Protein AF-A0AAV7XWX7-F1 (afdb_monomer_lite)

Foldseek 3Di:
DDDPPVPVVVVVLVPDDCCVPPPPCSCVVVVVVVVVVVVVCLVPVPPPDDNVVCVVVVVVVVVVVVVVVVVVVVVVVVVVVD

Radius of gyration: 25.85 Å; chains: 1; bounding box: 50×24×74 Å

pLDDT: mean 76.39, std 13.3, range [37.34, 94.81]

Structure (mmCIF, N/CA/C/O backbone):
data_AF-A0AAV7XWX7-F1
#
_entry.id   AF-A0AAV7XWX7-F1
#
loop_
_atom_site.group_PDB
_atom_site.id
_atom_site.type_symbol
_atom_site.label_atom_id
_atom_site.label_alt_id
_atom_site.label_comp_id
_atom_site.label_asym_id
_atom_site.label_entity_id
_atom_site.label_seq_id
_atom_site.pdbx_PDB_ins_code
_atom_site.Cartn_x
_atom_site.Cartn_y
_atom_site.Cartn_z
_atom_site.occupancy
_atom_site.B_iso_or_equiv
_atom_site.auth_seq_id
_atom_site.auth_comp_id
_atom_site.auth_asym_id
_atom_site.auth_atom_id
_atom_site.pdbx_PDB_model_num
ATOM 1 N N . MET A 1 1 ? 31.059 -8.930 -10.133 1.00 37.34 1 MET A N 1
ATOM 2 C CA . MET A 1 1 ? 29.868 -8.157 -9.718 1.00 37.34 1 MET A CA 1
ATOM 3 C C . MET A 1 1 ? 28.633 -8.959 -10.104 1.00 37.34 1 MET A C 1
ATOM 5 O O . MET A 1 1 ? 28.496 -9.293 -11.274 1.00 37.34 1 MET A O 1
ATOM 9 N N . SER A 1 2 ? 27.826 -9.389 -9.138 1.00 43.53 2 SER A N 1
ATOM 10 C CA . SER A 1 2 ? 26.737 -10.353 -9.336 1.00 43.53 2 SER A CA 1
ATOM 11 C C . SER A 1 2 ? 25.598 -9.770 -10.177 1.00 43.53 2 SER A C 1
ATOM 13 O O . SER A 1 2 ? 24.974 -8.784 -9.801 1.00 43.53 2 SER A O 1
ATOM 15 N N . SER A 1 3 ? 25.266 -10.400 -11.305 1.00 46.69 3 SER A N 1
ATOM 16 C CA . SER A 1 3 ? 23.987 -10.128 -11.961 1.00 46.69 3 SER A CA 1
ATOM 17 C C . SER A 1 3 ? 23.423 -11.392 -12.592 1.00 46.69 3 SER A C 1
ATOM 19 O O . SER A 1 3 ? 23.649 -11.678 -13.768 1.00 46.69 3 SER A O 1
ATOM 21 N N . PHE A 1 4 ? 22.612 -12.121 -11.829 1.00 49.06 4 PHE A N 1
ATOM 22 C CA . PHE A 1 4 ? 21.584 -12.984 -12.405 1.00 49.06 4 PHE A CA 1
ATOM 23 C C . PHE A 1 4 ? 20.494 -12.086 -13.007 1.00 49.06 4 PHE A C 1
ATOM 25 O O . PHE A 1 4 ? 19.377 -11.985 -12.509 1.00 49.06 4 PHE A O 1
ATOM 32 N N . ARG A 1 5 ? 20.849 -11.340 -14.058 1.00 61.34 5 ARG A N 1
ATOM 33 C CA . ARG A 1 5 ? 19.918 -10.495 -14.794 1.00 61.34 5 ARG A CA 1
ATOM 34 C C . ARG A 1 5 ? 19.179 -11.440 -15.734 1.00 61.34 5 ARG A C 1
ATOM 36 O O . ARG A 1 5 ? 19.727 -11.855 -16.748 1.00 61.34 5 ARG A O 1
ATOM 43 N N . SER A 1 6 ? 17.967 -11.856 -15.365 1.00 63.47 6 SER A N 1
ATOM 44 C CA . SER A 1 6 ? 17.101 -12.619 -16.269 1.00 63.47 6 SER A CA 1
ATOM 45 C C . SER A 1 6 ? 16.979 -11.834 -17.577 1.00 63.47 6 SER A C 1
ATOM 47 O O . SER A 1 6 ? 16.354 -10.771 -17.619 1.00 63.47 6 SER A O 1
ATOM 49 N N . ASN A 1 7 ? 17.619 -12.333 -18.640 1.00 68.62 7 ASN A N 1
ATOM 50 C CA . ASN A 1 7 ? 17.704 -11.653 -19.936 1.00 68.62 7 ASN A CA 1
ATOM 51 C C . ASN A 1 7 ? 16.314 -11.327 -20.502 1.00 68.62 7 ASN A C 1
ATOM 53 O O . ASN A 1 7 ? 16.155 -10.365 -21.248 1.00 68.62 7 ASN A O 1
ATOM 57 N N . LYS A 1 8 ? 15.291 -12.097 -20.107 1.00 74.19 8 LYS A N 1
ATOM 58 C CA . LYS A 1 8 ? 13.895 -11.864 -20.488 1.00 74.19 8 LYS A CA 1
ATOM 59 C C . LYS A 1 8 ? 13.296 -10.650 -19.775 1.00 74.19 8 LYS A C 1
ATOM 61 O O . LYS A 1 8 ? 12.713 -9.806 -20.447 1.00 74.19 8 LYS A O 1
ATOM 66 N N . LEU A 1 9 ? 13.490 -10.518 -18.457 1.00 71.50 9 LEU A N 1
ATOM 67 C CA . LEU A 1 9 ? 13.020 -9.344 -17.706 1.00 71.50 9 LEU A CA 1
ATOM 68 C C . LEU A 1 9 ? 13.708 -8.067 -18.189 1.00 71.50 9 LEU A C 1
ATOM 70 O O . LEU A 1 9 ? 13.045 -7.065 -18.426 1.00 71.50 9 LEU A O 1
ATOM 74 N N . ALA A 1 10 ? 15.027 -8.113 -18.387 1.00 72.44 10 ALA A N 1
ATOM 75 C CA . ALA A 1 10 ? 15.783 -6.953 -18.850 1.00 72.44 10 ALA A CA 1
ATOM 76 C C . ALA A 1 10 ? 15.309 -6.463 -20.226 1.00 72.44 10 ALA A C 1
ATOM 78 O O . ALA A 1 10 ? 15.174 -5.261 -20.438 1.00 72.44 10 ALA A O 1
ATOM 79 N N . ARG A 1 11 ? 15.011 -7.389 -21.146 1.00 74.75 11 ARG A N 1
A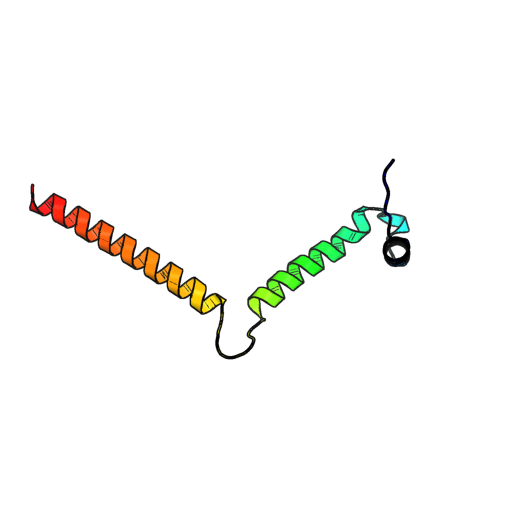TOM 80 C CA . ARG A 1 11 ? 14.506 -7.059 -22.484 1.00 74.75 11 ARG A CA 1
ATOM 81 C C . ARG A 1 11 ? 13.073 -6.523 -22.446 1.00 74.75 11 ARG A C 1
ATOM 83 O O . ARG A 1 11 ? 12.753 -5.608 -23.192 1.00 74.75 11 ARG A O 1
ATOM 90 N N . PHE A 1 12 ? 12.233 -7.047 -21.551 1.00 75.38 12 PHE A N 1
ATOM 91 C CA . PHE A 1 12 ? 10.869 -6.551 -21.357 1.00 75.38 12 PHE A CA 1
ATOM 92 C C . PHE A 1 12 ? 10.860 -5.122 -20.797 1.00 75.38 12 PHE A C 1
ATOM 94 O O . PHE A 1 12 ? 10.135 -4.269 -21.295 1.00 75.38 12 PHE A O 1
ATOM 101 N N . LEU A 1 13 ? 11.733 -4.839 -19.825 1.00 71.31 13 LEU A N 1
ATOM 102 C CA . LEU A 1 13 ? 11.894 -3.503 -19.245 1.00 71.31 13 LEU A CA 1
ATOM 103 C C . LEU A 1 13 ? 12.486 -2.494 -20.245 1.00 71.31 13 LEU A C 1
ATOM 105 O O . LEU A 1 13 ? 12.063 -1.344 -20.264 1.00 71.31 13 LEU A O 1
ATOM 109 N N . GLN A 1 14 ? 13.413 -2.916 -21.114 1.00 70.44 14 GLN A N 1
ATOM 110 C CA . GLN A 1 14 ? 13.975 -2.060 -22.172 1.00 70.44 14 GLN A CA 1
ATOM 111 C C . GLN A 1 14 ? 12.977 -1.710 -23.284 1.00 70.44 14 GLN A C 1
ATOM 113 O O . GLN A 1 14 ? 13.155 -0.693 -23.951 1.00 70.44 14 GLN A O 1
ATOM 118 N N . ASN A 1 15 ? 11.933 -2.520 -23.476 1.00 76.00 15 ASN A N 1
ATOM 119 C CA . ASN A 1 15 ? 10.878 -2.259 -24.457 1.00 76.00 15 ASN A CA 1
ATOM 120 C C . ASN A 1 15 ? 9.833 -1.240 -23.972 1.00 76.00 15 ASN A C 1
ATOM 122 O O . ASN A 1 15 ? 8.947 -0.870 -24.742 1.00 76.00 15 ASN A O 1
ATOM 126 N N . LEU A 1 16 ? 9.913 -0.781 -22.720 1.00 70.31 16 LEU A N 1
ATOM 127 C CA . LEU A 1 16 ? 8.994 0.223 -22.202 1.00 70.31 16 LEU A CA 1
ATOM 128 C C . LEU A 1 16 ? 9.356 1.624 -22.728 1.00 70.31 16 LEU A C 1
ATOM 130 O O . LEU A 1 16 ? 10.513 2.050 -22.604 1.00 70.31 16 LEU A O 1
ATOM 134 N N . PRO A 1 17 ? 8.385 2.377 -23.281 1.00 63.31 17 PRO A N 1
ATOM 135 C CA . PRO A 1 17 ? 8.605 3.760 -23.680 1.00 63.31 17 PRO A CA 1
ATOM 136 C C . PRO A 1 17 ? 8.897 4.588 -22.423 1.00 63.31 17 PRO A C 1
ATOM 138 O O . PRO A 1 17 ? 8.044 4.737 -21.555 1.00 63.31 17 PRO A O 1
ATOM 141 N N . GLY A 1 18 ? 10.132 5.076 -22.296 1.00 66.50 18 GLY A N 1
ATOM 142 C CA . GLY A 1 18 ? 10.597 5.804 -21.110 1.00 66.50 18 GLY A CA 1
ATOM 143 C C . GLY A 1 18 ? 11.839 5.211 -20.447 1.00 66.50 18 GLY A C 1
ATOM 144 O O . GLY A 1 18 ? 12.525 5.933 -19.734 1.00 66.50 18 GLY A O 1
ATOM 145 N N . PHE A 1 19 ? 12.222 3.962 -20.752 1.00 70.50 19 PHE A N 1
ATOM 146 C CA . PHE A 1 19 ? 13.438 3.368 -20.175 1.00 70.50 19 PHE A CA 1
ATOM 147 C C . PHE A 1 19 ? 14.721 4.109 -20.581 1.00 70.50 19 PHE A C 1
ATOM 149 O O . PHE A 1 19 ? 15.638 4.265 -19.778 1.00 70.50 19 PHE A O 1
ATOM 156 N N . LYS A 1 20 ? 14.771 4.635 -21.813 1.00 67.44 20 LYS A N 1
ATOM 157 C CA . LYS A 1 20 ? 15.899 5.452 -22.291 1.00 67.44 20 LYS A CA 1
ATOM 158 C C . LYS A 1 20 ? 16.014 6.817 -21.601 1.00 67.44 20 LYS A C 1
ATOM 160 O O . LYS A 1 20 ? 17.117 7.343 -21.545 1.00 67.44 20 LYS A O 1
ATOM 165 N N . THR A 1 21 ? 14.912 7.388 -21.114 1.00 73.62 21 THR A N 1
ATOM 166 C CA . THR A 1 21 ? 14.882 8.725 -20.493 1.00 73.62 21 THR A CA 1
ATOM 167 C C . THR A 1 21 ? 14.894 8.679 -18.965 1.00 73.62 21 THR A C 1
ATOM 169 O O . THR A 1 21 ? 15.520 9.534 -18.354 1.00 73.62 21 THR A O 1
ATOM 172 N N . PHE A 1 22 ? 14.261 7.680 -18.343 1.00 72.81 22 PHE A N 1
ATOM 173 C CA . PHE A 1 22 ? 14.135 7.551 -16.883 1.00 72.81 22 PHE A CA 1
ATOM 174 C C . PHE A 1 22 ? 15.021 6.454 -16.269 1.00 72.81 22 PHE A C 1
ATOM 176 O O . PHE A 1 22 ? 15.154 6.388 -15.046 1.00 72.81 22 PHE A O 1
ATOM 183 N N . GLY A 1 23 ? 15.654 5.601 -17.084 1.00 74.50 23 GLY A N 1
ATOM 184 C CA . GLY A 1 23 ? 16.596 4.582 -16.617 1.00 74.50 23 GLY A CA 1
ATOM 185 C C . GLY A 1 23 ? 15.982 3.646 -15.570 1.00 74.50 23 GLY A C 1
ATOM 186 O O . GLY A 1 23 ? 14.900 3.091 -15.771 1.00 74.50 23 GLY A O 1
ATOM 187 N N . GLU A 1 24 ? 16.660 3.487 -14.433 1.00 74.50 24 GLU A N 1
ATOM 188 C CA . GLU A 1 24 ? 16.243 2.617 -13.323 1.00 74.50 24 GLU A CA 1
ATOM 189 C C . GLU A 1 24 ? 14.903 3.033 -12.683 1.00 74.50 24 GLU A C 1
ATOM 191 O O . GLU A 1 24 ? 14.165 2.174 -12.207 1.00 74.50 24 GLU A O 1
ATOM 196 N N . TYR A 1 25 ? 14.507 4.309 -12.774 1.00 81.44 25 TYR A N 1
ATOM 197 C CA . TYR A 1 25 ? 13.236 4.808 -12.226 1.00 81.44 25 TYR A CA 1
ATOM 198 C C . TYR 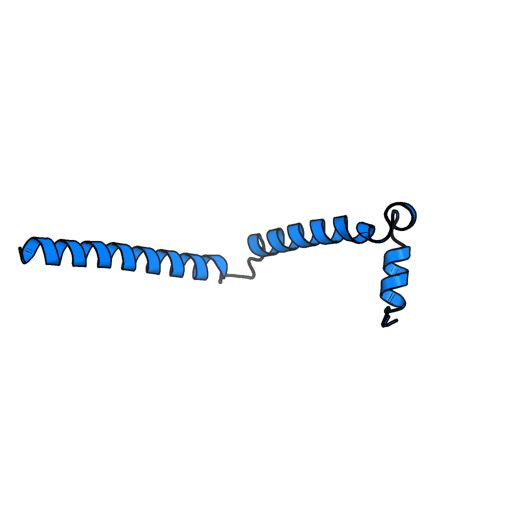A 1 25 ? 12.007 4.450 -13.069 1.00 81.44 25 TYR A C 1
ATOM 200 O O . TYR A 1 25 ? 10.876 4.710 -12.665 1.00 81.44 25 TYR A O 1
ATOM 208 N N . SER A 1 26 ? 12.190 3.806 -14.219 1.00 78.69 26 SER A N 1
ATOM 209 C CA . SER A 1 26 ? 11.087 3.433 -15.116 1.00 78.69 26 SER A CA 1
ATOM 210 C C . SER A 1 26 ? 10.135 2.396 -14.512 1.00 78.69 26 SER A C 1
ATOM 212 O O . SER A 1 26 ? 9.008 2.260 -14.979 1.00 78.69 26 SER A O 1
ATOM 214 N N . ILE A 1 27 ? 10.559 1.679 -13.463 1.00 81.75 27 ILE A N 1
ATOM 215 C CA . ILE A 1 27 ? 9.708 0.741 -12.713 1.00 81.75 27 ILE A CA 1
ATOM 216 C C . ILE A 1 27 ? 8.766 1.444 -11.732 1.00 81.75 27 ILE A C 1
ATOM 218 O O . ILE A 1 27 ? 7.772 0.855 -11.316 1.00 81.75 27 ILE A O 1
ATOM 222 N N . LEU A 1 28 ? 9.061 2.691 -11.361 1.00 86.44 28 LEU A N 1
ATOM 223 C CA . LEU A 1 28 ? 8.309 3.450 -10.367 1.00 86.44 28 LEU A CA 1
ATOM 224 C C . LEU A 1 28 ? 6.810 3.560 -10.699 1.00 86.44 28 LEU A C 1
ATOM 226 O O . LEU A 1 28 ? 6.004 3.228 -9.829 1.00 86.44 28 LEU A O 1
ATOM 230 N N . PRO A 1 29 ? 6.396 3.942 -11.925 1.00 85.62 29 PRO A N 1
ATOM 231 C CA . PRO A 1 29 ? 4.975 3.975 -12.266 1.00 85.62 29 PRO A CA 1
ATOM 232 C C . PRO A 1 29 ? 4.315 2.594 -12.171 1.00 85.62 29 PRO A C 1
ATOM 234 O O . PRO A 1 29 ? 3.176 2.500 -11.727 1.00 85.62 29 PRO A O 1
ATOM 237 N N . PHE A 1 30 ? 5.019 1.510 -12.506 1.00 85.38 30 PHE A N 1
ATOM 238 C CA . PHE A 1 30 ? 4.476 0.151 -12.382 1.00 85.38 30 PHE A CA 1
ATOM 239 C C . PHE A 1 30 ? 4.319 -0.282 -10.929 1.00 85.38 30 PHE A C 1
ATOM 241 O O . PHE A 1 30 ? 3.329 -0.925 -10.596 1.00 85.38 30 PHE A O 1
ATOM 248 N N . LEU A 1 31 ? 5.261 0.089 -10.059 1.00 88.62 31 LEU A N 1
ATOM 249 C CA . LEU A 1 31 ? 5.146 -0.145 -8.620 1.00 88.62 31 LEU A CA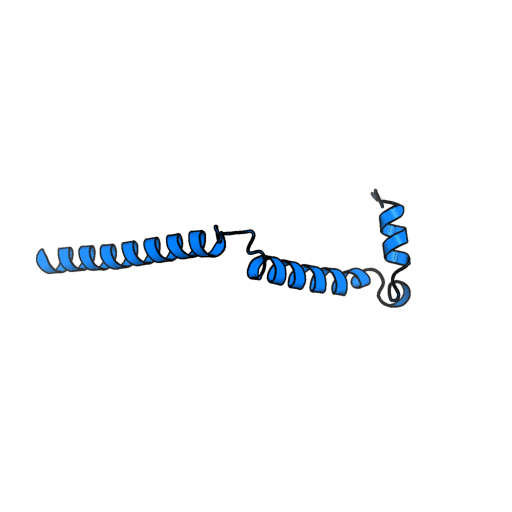 1
ATOM 250 C C . LEU A 1 31 ? 3.981 0.645 -8.025 1.00 88.62 31 LEU A C 1
ATOM 252 O O . LEU A 1 31 ? 3.235 0.103 -7.216 1.00 88.62 31 LEU A O 1
ATOM 256 N N . PHE A 1 32 ? 3.784 1.889 -8.464 1.00 92.25 32 PHE A N 1
ATOM 257 C CA . PHE A 1 32 ? 2.665 2.715 -8.021 1.00 92.25 32 PHE A CA 1
ATOM 258 C C . PHE A 1 32 ? 1.315 2.138 -8.468 1.00 92.25 32 PHE A C 1
ATOM 260 O O . PHE A 1 32 ? 0.431 1.925 -7.641 1.00 92.25 32 PHE A O 1
ATOM 267 N N . LEU A 1 33 ? 1.176 1.807 -9.757 1.00 94.12 33 LEU A N 1
ATOM 268 C CA . LEU A 1 33 ? -0.027 1.158 -10.286 1.00 94.12 33 LEU A CA 1
ATOM 269 C C . LEU A 1 33 ? -0.261 -0.208 -9.633 1.00 94.12 33 LEU A C 1
ATOM 271 O O . LEU A 1 33 ? -1.398 -0.546 -9.331 1.00 94.12 33 LEU A O 1
ATOM 275 N N . GLY A 1 34 ? 0.799 -0.979 -9.391 1.00 94.81 34 GLY A N 1
ATOM 276 C CA . GLY A 1 34 ? 0.731 -2.259 -8.692 1.00 94.81 34 GLY A CA 1
ATOM 277 C C . GLY A 1 34 ? 0.268 -2.112 -7.242 1.00 94.81 34 GLY A C 1
ATOM 278 O O . GLY A 1 34 ? -0.572 -2.888 -6.797 1.00 94.81 34 GLY A O 1
ATOM 279 N N . GLY A 1 35 ? 0.750 -1.093 -6.526 1.00 92.88 35 GLY A N 1
ATOM 280 C CA . GLY A 1 35 ? 0.287 -0.755 -5.178 1.00 92.88 35 GLY A CA 1
ATOM 281 C C . GLY A 1 35 ? -1.192 -0.372 -5.159 1.00 92.88 35 GLY A C 1
ATOM 282 O O . GLY A 1 35 ? -1.965 -0.952 -4.402 1.00 92.88 35 GLY A O 1
ATOM 283 N N . ALA A 1 36 ? -1.613 0.514 -6.064 1.00 94.50 36 ALA A N 1
ATOM 284 C CA . ALA A 1 36 ? -3.019 0.891 -6.214 1.00 94.50 36 ALA A CA 1
ATOM 285 C C . ALA A 1 36 ? -3.904 -0.303 -6.617 1.00 94.50 36 ALA A C 1
ATOM 287 O O . ALA A 1 36 ? -5.021 -0.448 -6.126 1.00 94.50 36 ALA A O 1
ATOM 288 N N . ALA A 1 37 ? -3.407 -1.193 -7.480 1.00 94.12 37 ALA A N 1
ATOM 289 C CA . ALA A 1 37 ? -4.101 -2.420 -7.857 1.00 94.12 37 ALA A CA 1
ATOM 290 C C . ALA A 1 37 ? -4.224 -3.386 -6.673 1.00 94.12 37 ALA A C 1
ATOM 292 O O . ALA A 1 37 ? -5.267 -4.012 -6.515 1.00 94.12 37 ALA A O 1
ATOM 293 N N . LEU A 1 38 ? -3.200 -3.489 -5.822 1.00 90.69 38 LEU A N 1
ATOM 294 C CA . LEU A 1 38 ? -3.256 -4.293 -4.605 1.00 90.69 38 LEU A CA 1
ATOM 295 C C . LEU A 1 38 ? -4.314 -3.755 -3.641 1.00 90.69 38 LEU A C 1
ATOM 297 O O . LEU A 1 38 ? -5.122 -4.531 -3.141 1.00 90.69 38 LEU A O 1
ATOM 301 N N . GLU A 1 39 ? -4.354 -2.441 -3.420 1.00 85.81 39 GLU A N 1
ATOM 302 C CA . GLU A 1 39 ? -5.403 -1.801 -2.622 1.00 85.81 39 GLU A CA 1
ATOM 303 C C . GLU A 1 39 ? -6.790 -2.030 -3.230 1.00 85.81 39 GLU A C 1
ATOM 305 O O . GLU A 1 39 ? -7.724 -2.423 -2.529 1.00 85.81 39 GLU A O 1
ATOM 310 N N . TYR A 1 40 ? -6.919 -1.860 -4.547 1.00 88.50 40 TYR A N 1
ATOM 311 C CA . TYR A 1 40 ? -8.161 -2.111 -5.267 1.00 88.50 40 TYR A CA 1
ATOM 312 C C . TYR A 1 40 ? -8.625 -3.557 -5.096 1.00 88.50 40 TYR A C 1
ATOM 314 O O . TYR A 1 40 ? -9.788 -3.785 -4.777 1.00 88.50 40 TYR A O 1
ATOM 322 N N . VAL A 1 41 ? -7.718 -4.524 -5.242 1.00 86.50 41 VAL A N 1
ATOM 323 C CA . VAL A 1 41 ? -7.982 -5.946 -5.010 1.00 86.50 41 VAL A CA 1
ATOM 324 C C . VAL A 1 41 ? -8.365 -6.181 -3.553 1.00 8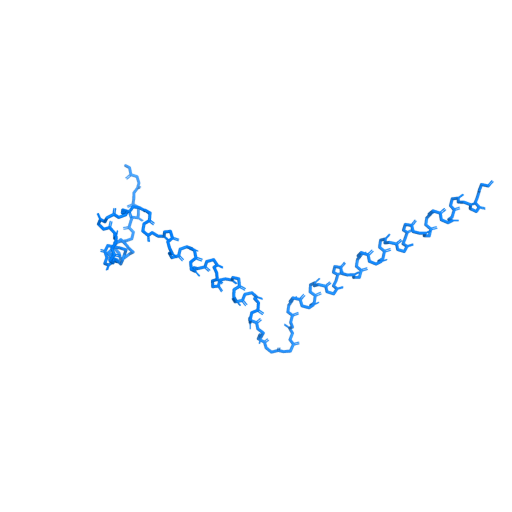6.50 41 VAL A C 1
ATOM 326 O O . VAL A 1 41 ? -9.385 -6.802 -3.303 1.00 86.50 41 VAL A O 1
ATOM 329 N N . MET A 1 42 ? -7.640 -5.647 -2.572 1.00 80.88 42 MET A N 1
ATOM 330 C CA . MET A 1 42 ? -8.002 -5.798 -1.157 1.00 80.88 42 MET A CA 1
ATOM 331 C C . MET A 1 42 ? -9.413 -5.277 -0.843 1.00 80.88 42 MET A C 1
ATOM 333 O O . MET A 1 42 ? -10.092 -5.842 0.014 1.00 80.88 42 MET A O 1
ATOM 337 N N . ILE A 1 43 ? -9.855 -4.218 -1.527 1.00 76.00 43 ILE A N 1
ATOM 338 C CA . ILE A 1 43 ? -11.185 -3.623 -1.356 1.00 76.00 43 ILE A CA 1
ATOM 339 C C . ILE A 1 43 ? -12.259 -4.406 -2.126 1.00 76.00 43 ILE A C 1
ATOM 341 O O . ILE A 1 43 ? -13.318 -4.679 -1.569 1.00 76.00 43 ILE A O 1
ATOM 345 N N . HIS A 1 44 ? -12.006 -4.753 -3.390 1.00 76.00 44 HIS A N 1
ATOM 346 C CA . HIS A 1 44 ? -13.002 -5.314 -4.313 1.00 76.00 44 HIS A CA 1
ATOM 347 C C . HIS A 1 44 ? -13.019 -6.838 -4.379 1.00 76.00 44 HIS A C 1
ATOM 349 O O . HIS A 1 44 ? -13.977 -7.401 -4.908 1.00 76.00 44 HIS A O 1
ATOM 355 N N . TRP A 1 45 ? -11.987 -7.526 -3.886 1.00 68.56 45 TRP A N 1
ATOM 356 C CA . TRP A 1 45 ? -11.911 -8.985 -3.904 1.00 68.56 45 TRP A CA 1
ATOM 357 C C . TRP A 1 45 ? -12.894 -9.574 -2.888 1.00 68.56 45 TRP A C 1
ATOM 359 O O . TRP A 1 45 ? -12.557 -9.996 -1.782 1.00 68.56 45 TRP A O 1
ATOM 369 N N . HIS A 1 46 ? -14.156 -9.596 -3.293 1.00 63.81 46 HIS A N 1
ATOM 370 C CA . HIS A 1 46 ? -15.259 -10.285 -2.654 1.00 63.81 46 HIS A CA 1
ATOM 371 C C . HIS A 1 46 ? -15.468 -11.616 -3.382 1.00 63.81 46 HIS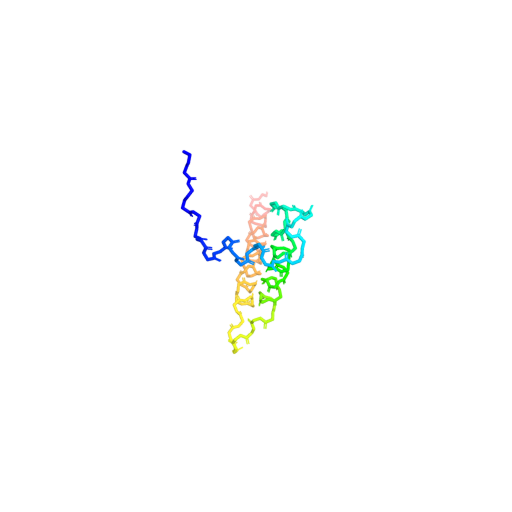 A C 1
ATOM 373 O O . HIS A 1 46 ? -16.375 -11.765 -4.197 1.00 63.81 46 HIS A O 1
ATOM 379 N N . PHE A 1 47 ? -14.595 -12.593 -3.130 1.00 50.97 47 PHE A N 1
ATOM 380 C CA . PHE A 1 47 ? -14.790 -13.950 -3.644 1.00 50.97 47 PHE A CA 1
ATOM 381 C C . PHE A 1 47 ? -15.861 -14.660 -2.787 1.00 50.97 47 PHE A C 1
ATOM 383 O O . PHE A 1 47 ? -15.547 -15.330 -1.805 1.00 50.97 47 PHE A O 1
ATOM 390 N N . GLY A 1 48 ? -17.140 -14.459 -3.124 1.00 64.00 48 GLY A N 1
ATOM 391 C CA . GLY A 1 48 ? -18.292 -15.144 -2.510 1.00 64.00 48 GLY A CA 1
ATOM 392 C C . GLY A 1 48 ? -18.828 -14.525 -1.203 1.00 64.00 48 GLY A C 1
ATOM 393 O O . GLY A 1 48 ? -18.798 -13.312 -1.016 1.00 64.00 48 GLY A O 1
ATOM 394 N N . GLU A 1 49 ? -19.351 -15.362 -0.294 1.00 55.81 49 GLU A N 1
ATOM 395 C CA . GLU A 1 49 ? -20.054 -14.962 0.949 1.00 55.81 49 GLU A CA 1
ATOM 396 C C . GLU A 1 49 ? -19.146 -14.738 2.179 1.00 55.81 49 GLU A C 1
ATOM 398 O O . GLU A 1 49 ? -19.593 -14.229 3.210 1.00 55.81 49 GLU A O 1
ATOM 403 N N . VAL A 1 50 ? -17.855 -15.078 2.103 1.00 55.34 50 VAL A N 1
ATOM 404 C CA . VAL A 1 50 ? -16.917 -14.980 3.237 1.00 55.34 50 VAL A CA 1
ATOM 405 C C . VAL A 1 50 ? -15.956 -13.813 3.059 1.00 55.34 50 VAL A C 1
ATOM 407 O O . VAL A 1 50 ? -14.835 -13.914 2.570 1.00 55.34 50 VAL A O 1
ATOM 410 N N . ASN A 1 51 ? -16.429 -12.652 3.491 1.00 58.91 51 ASN A N 1
ATOM 411 C CA . ASN A 1 51 ? -15.684 -11.404 3.477 1.00 58.91 51 ASN A CA 1
ATOM 412 C C . ASN A 1 51 ? -14.563 -11.471 4.543 1.00 58.91 51 ASN A C 1
ATOM 414 O O . ASN A 1 51 ? -14.812 -11.201 5.722 1.00 58.91 51 ASN A O 1
ATOM 418 N N . PHE A 1 52 ? -13.335 -11.849 4.155 1.00 58.00 52 PHE A N 1
ATOM 419 C CA . PHE A 1 52 ? -12.160 -11.898 5.051 1.00 58.00 52 PHE A CA 1
ATOM 420 C C . PHE A 1 52 ? -12.017 -10.609 5.876 1.00 58.00 52 PHE A C 1
ATOM 422 O O . PHE A 1 52 ? -11.739 -10.656 7.077 1.00 58.00 52 PHE A O 1
ATOM 429 N N . TYR A 1 53 ? -12.308 -9.462 5.257 1.00 60.00 53 TYR A N 1
ATOM 430 C CA . TYR A 1 53 ? -12.294 -8.162 5.914 1.00 60.00 53 TYR A CA 1
ATOM 431 C C . TYR A 1 53 ? -13.379 -8.018 6.986 1.00 60.00 53 TYR A C 1
ATOM 433 O O . TYR A 1 53 ? -13.077 -7.557 8.087 1.00 60.00 53 TYR A O 1
ATOM 441 N N . ARG A 1 54 ? -14.627 -8.454 6.730 1.00 65.06 54 ARG A N 1
ATOM 442 C CA . ARG A 1 54 ? -15.677 -8.432 7.769 1.00 65.06 54 ARG A CA 1
ATOM 443 C C . ARG A 1 54 ? -15.313 -9.332 8.937 1.00 65.06 54 ARG A C 1
ATOM 445 O O . ARG A 1 54 ? -15.508 -8.920 10.074 1.00 65.06 54 ARG A O 1
ATOM 452 N N . THR A 1 55 ? -14.788 -10.528 8.685 1.00 68.50 55 THR A N 1
ATOM 453 C CA . THR A 1 55 ? -14.419 -11.458 9.762 1.00 68.50 55 THR A CA 1
ATOM 454 C C . THR A 1 55 ? -13.300 -10.880 10.627 1.00 68.50 55 THR A C 1
ATOM 456 O O . THR A 1 55 ? -13.405 -10.891 11.854 1.00 68.50 55 THR A O 1
ATOM 459 N N . PHE A 1 56 ? -12.272 -10.298 10.005 1.00 70.19 56 PHE A N 1
ATOM 460 C CA . PHE A 1 56 ? -11.163 -9.660 10.712 1.00 70.19 56 PHE A CA 1
ATOM 461 C C . PHE A 1 56 ? -11.599 -8.408 11.493 1.00 70.19 56 PHE A C 1
ATOM 463 O O . PHE A 1 56 ? -11.320 -8.291 12.687 1.00 70.19 56 PHE A O 1
ATOM 470 N N . LYS A 1 57 ? -12.361 -7.503 10.863 1.00 73.88 57 LYS A N 1
ATOM 471 C CA . LYS A 1 57 ? -12.929 -6.311 11.519 1.00 73.88 57 LYS A CA 1
ATOM 472 C C . LYS A 1 57 ? -13.858 -6.674 12.675 1.00 73.88 57 LYS A C 1
ATOM 474 O O . LYS A 1 57 ? -13.812 -6.022 13.714 1.00 73.88 57 LYS A O 1
ATOM 479 N N . ARG A 1 58 ? -14.689 -7.711 12.514 1.00 78.00 58 ARG A N 1
ATOM 480 C CA . ARG A 1 58 ? -15.615 -8.173 13.556 1.00 78.00 58 ARG A CA 1
ATOM 481 C C . ARG A 1 58 ? -14.863 -8.651 14.794 1.00 78.00 58 ARG A C 1
ATOM 483 O O . ARG A 1 58 ? -15.269 -8.303 15.897 1.00 78.00 58 ARG A O 1
ATOM 490 N N . ARG A 1 59 ? -13.760 -9.389 14.622 1.00 81.25 59 ARG A N 1
ATOM 491 C CA . ARG A 1 59 ? -12.921 -9.832 15.748 1.00 81.25 59 ARG A CA 1
ATOM 492 C C . ARG A 1 59 ? -12.273 -8.658 16.482 1.00 81.25 59 ARG A C 1
ATOM 494 O O . ARG A 1 59 ? -12.387 -8.591 17.698 1.00 81.25 59 ARG A O 1
ATOM 501 N N . GLN A 1 60 ? -11.708 -7.692 15.756 1.00 82.00 60 GLN A N 1
ATOM 502 C CA . GLN A 1 60 ? -11.133 -6.490 16.378 1.00 82.00 60 GLN A CA 1
ATOM 503 C C . GLN A 1 60 ? -12.168 -5.654 17.142 1.00 82.00 60 GLN A C 1
ATOM 505 O O . GLN A 1 60 ? -11.871 -5.116 18.206 1.00 82.00 60 GLN A O 1
ATOM 510 N N . ALA A 1 61 ? -13.387 -5.528 16.613 1.00 82.56 61 ALA A N 1
ATOM 511 C CA . ALA A 1 61 ? -14.454 -4.805 17.298 1.00 82.56 61 ALA A CA 1
ATOM 512 C C . ALA A 1 61 ? -14.870 -5.506 18.602 1.00 82.56 61 ALA A C 1
ATOM 514 O O . ALA A 1 61 ? -15.078 -4.839 19.614 1.00 82.56 61 ALA A O 1
ATOM 515 N N . GLN A 1 62 ? -14.953 -6.841 18.590 1.00 86.56 62 GLN A N 1
ATOM 516 C CA . GLN A 1 62 ? -15.270 -7.635 19.781 1.00 86.56 62 GLN A CA 1
ATOM 517 C C . GLN A 1 62 ? -14.187 -7.519 20.853 1.00 86.56 62 GLN A C 1
ATOM 519 O O . GLN A 1 62 ? -14.516 -7.302 22.014 1.00 86.56 62 GLN A O 1
ATOM 524 N N . GLU A 1 63 ? -12.917 -7.609 20.464 1.00 88.62 63 GLU A N 1
ATOM 525 C CA . GLU A 1 63 ? -11.782 -7.503 21.384 1.00 88.62 63 GLU A CA 1
ATOM 526 C C . GLU A 1 63 ? -11.758 -6.137 22.082 1.00 88.62 63 GLU A C 1
ATOM 528 O O . GLU A 1 63 ? -11.744 -6.067 23.308 1.00 88.62 63 GLU A O 1
ATOM 533 N N . ARG A 1 64 ? -11.904 -5.041 21.324 1.00 86.00 64 ARG A N 1
ATOM 534 C CA . ARG A 1 64 ? -11.985 -3.693 21.909 1.00 86.00 64 ARG A CA 1
ATOM 535 C C . ARG A 1 64 ? -13.176 -3.528 22.849 1.00 86.00 64 ARG A C 1
ATOM 537 O O . ARG A 1 64 ? -13.033 -2.911 23.899 1.00 86.00 64 ARG A O 1
ATOM 544 N N . ALA A 1 65 ? -14.345 -4.059 22.487 1.00 88.81 65 ALA A N 1
ATOM 545 C CA . ALA A 1 65 ? -15.528 -3.981 23.339 1.00 88.81 65 ALA A CA 1
ATOM 546 C C . ALA A 1 65 ? -15.328 -4.737 24.663 1.00 88.81 65 ALA A C 1
ATOM 548 O O . ALA A 1 65 ? -15.700 -4.223 25.715 1.00 88.81 65 ALA A O 1
ATOM 549 N N . GLN A 1 66 ? -14.699 -5.916 24.621 1.00 89.81 66 GLN A N 1
ATOM 550 C CA . GLN A 1 66 ? -14.383 -6.700 25.817 1.00 89.81 66 GLN A CA 1
ATOM 551 C C . GLN A 1 66 ? -13.397 -5.965 26.727 1.00 89.81 66 GLN A C 1
ATOM 553 O O . GLN A 1 66 ? -13.690 -5.803 27.907 1.00 89.81 66 GLN A O 1
ATOM 558 N N . THR A 1 67 ? -12.307 -5.421 26.178 1.00 90.62 67 THR A N 1
ATOM 559 C CA . THR A 1 67 ? -11.327 -4.641 26.953 1.00 90.62 67 THR A CA 1
ATOM 560 C C . THR A 1 67 ? -11.957 -3.419 27.619 1.00 90.62 67 THR A C 1
ATOM 562 O O . THR A 1 67 ? -11.645 -3.092 28.760 1.00 90.62 67 THR A O 1
ATOM 565 N N . ILE A 1 68 ? -12.858 -2.726 26.918 1.00 92.19 68 ILE A N 1
ATOM 566 C CA . ILE A 1 68 ? -13.566 -1.569 27.470 1.00 92.19 68 ILE A CA 1
ATOM 567 C C . ILE A 1 68 ? -14.440 -1.999 28.656 1.00 92.19 68 ILE A C 1
ATOM 569 O O . ILE A 1 68 ? -14.352 -1.395 29.722 1.00 92.19 68 ILE A O 1
ATOM 573 N N . VAL A 1 69 ? -15.251 -3.049 28.494 1.00 93.69 69 VAL A N 1
ATOM 574 C CA . VAL A 1 69 ? -16.121 -3.567 29.563 1.00 93.69 69 VAL A CA 1
ATOM 575 C C . VAL A 1 69 ? -15.303 -4.043 30.762 1.00 93.69 69 VAL A C 1
ATOM 577 O O . VAL A 1 69 ? -15.642 -3.706 31.892 1.00 93.69 69 VAL A O 1
ATOM 580 N N . GLU A 1 70 ? -14.213 -4.771 30.533 1.00 92.25 70 GLU A N 1
ATOM 581 C CA . GLU A 1 70 ? -13.320 -5.253 31.588 1.00 92.25 70 GLU A CA 1
ATOM 582 C C . GLU A 1 70 ? -12.701 -4.095 32.380 1.00 92.25 70 GLU A C 1
ATOM 584 O O . GLU A 1 70 ? -12.768 -4.093 33.607 1.00 92.25 70 GLU A O 1
ATOM 589 N N . ASN A 1 71 ? -12.221 -3.053 31.693 1.00 90.50 71 ASN A N 1
ATOM 590 C CA . ASN A 1 71 ? -11.709 -1.838 32.331 1.00 90.50 71 ASN A CA 1
ATOM 591 C C . ASN A 1 71 ? -12.780 -1.065 33.122 1.00 90.50 71 ASN A C 1
ATOM 593 O O . ASN A 1 71 ? -12.472 -0.424 34.127 1.00 90.50 71 ASN A O 1
ATOM 597 N N . TYR A 1 72 ? -14.042 -1.089 32.681 1.00 90.44 72 TYR A N 1
ATOM 598 C CA . TYR A 1 72 ? -15.146 -0.503 33.448 1.00 90.44 72 TYR A CA 1
ATOM 599 C C . TYR A 1 72 ? -15.474 -1.327 34.697 1.00 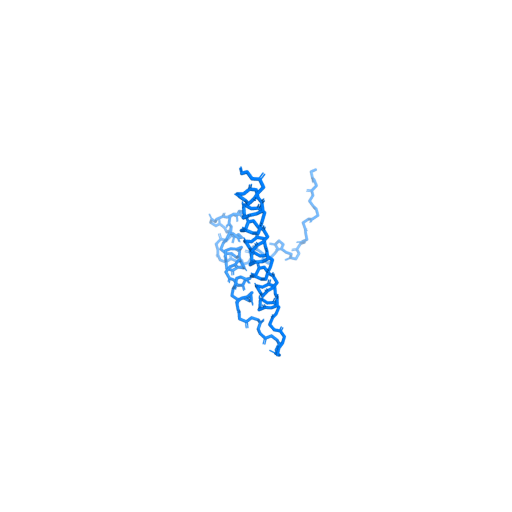90.44 72 TYR A C 1
ATOM 601 O O . TYR A 1 72 ? -15.750 -0.756 35.753 1.00 90.44 72 TYR A O 1
ATOM 609 N N . LEU A 1 73 ? -15.451 -2.657 34.591 1.00 92.50 73 LEU A N 1
ATOM 610 C CA . LEU A 1 73 ? -15.720 -3.556 35.712 1.00 92.50 73 LEU A CA 1
ATOM 611 C C . LEU A 1 73 ? -14.600 -3.509 36.759 1.00 92.50 73 LEU A C 1
ATOM 613 O O . LEU A 1 73 ? -14.910 -3.482 37.949 1.00 92.50 73 LEU A O 1
ATOM 617 N N . SER A 1 74 ? -13.332 -3.432 36.339 1.00 86.44 74 SER A N 1
ATOM 618 C CA . SER A 1 74 ? -12.187 -3.308 37.247 1.00 86.44 74 SER A CA 1
ATOM 619 C C . SER A 1 74 ? -12.242 -2.002 38.042 1.00 86.44 74 SER A C 1
ATOM 621 O O . SER A 1 74 ? -12.246 -2.049 39.271 1.00 86.44 74 SER A O 1
ATOM 623 N N . LYS A 1 75 ? -12.450 -0.856 37.378 1.00 90.19 75 LYS A N 1
ATOM 624 C CA . LYS A 1 75 ? -12.634 0.439 38.058 1.00 90.19 75 LYS A CA 1
ATOM 625 C C . LYS A 1 75 ? -13.790 0.428 39.054 1.00 90.19 75 LYS A C 1
ATOM 627 O O . LYS A 1 75 ? -13.653 0.890 40.181 1.00 90.19 75 LYS A O 1
ATOM 632 N N . LYS A 1 76 ? -14.925 -0.154 38.663 1.00 88.56 76 LYS A N 1
ATOM 633 C CA . LYS A 1 76 ? -16.100 -0.250 39.535 1.00 88.56 76 LYS A CA 1
ATOM 634 C C . LYS A 1 76 ? -15.862 -1.150 40.752 1.00 88.56 76 LYS A C 1
ATOM 636 O O . LYS A 1 76 ? -16.488 -0.947 41.788 1.00 88.56 76 LYS A O 1
ATOM 641 N N . SER A 1 77 ? -15.002 -2.161 40.628 1.00 83.31 77 SER A N 1
ATOM 642 C CA . SER A 1 77 ? -14.635 -3.031 41.748 1.00 83.31 77 SER A CA 1
ATOM 643 C C . SER A 1 77 ? -13.700 -2.344 42.747 1.00 83.31 77 SER A C 1
ATOM 645 O O . SER A 1 77 ? -13.818 -2.592 43.943 1.00 83.31 77 SER A O 1
ATOM 647 N N . GLU A 1 78 ? -12.839 -1.437 42.282 1.00 85.12 78 GLU A N 1
ATOM 648 C CA . GLU A 1 78 ? -11.968 -0.624 43.138 1.00 85.12 78 GLU A CA 1
ATOM 649 C C . GLU A 1 78 ? -12.771 0.428 43.916 1.00 85.12 78 GLU A C 1
ATOM 651 O O . GLU A 1 78 ? -12.619 0.526 45.129 1.00 85.12 78 GLU A O 1
ATOM 656 N N . GLU A 1 79 ? -13.712 1.120 43.263 1.00 81.19 79 GLU A N 1
ATOM 657 C CA . GLU A 1 79 ? -14.591 2.117 43.905 1.00 81.19 79 GLU A CA 1
ATOM 658 C C . GLU A 1 79 ? -15.536 1.526 44.964 1.00 81.19 79 GLU A C 1
ATOM 660 O O . GLU A 1 79 ? -16.009 2.243 45.837 1.00 81.19 79 GLU A O 1
ATOM 665 N N . LYS A 1 80 ? -15.858 0.229 44.881 1.00 76.94 80 LYS A N 1
ATOM 666 C CA . LYS A 1 80 ? -16.788 -0.437 45.810 1.00 76.94 80 LYS A CA 1
ATOM 667 C C . LYS A 1 80 ? -16.090 -1.074 47.018 1.00 76.94 80 LYS A C 1
ATOM 669 O O . LYS A 1 80 ? -16.762 -1.421 47.986 1.00 76.94 80 LYS A O 1
ATOM 674 N N . ASN A 1 81 ? -14.775 -1.279 46.929 1.00 70.50 81 ASN A N 1
ATOM 675 C CA . ASN A 1 81 ? -13.937 -1.841 47.993 1.00 70.50 81 ASN A CA 1
ATOM 676 C C . ASN A 1 81 ? -13.196 -0.753 48.796 1.00 70.50 81 ASN A C 1
ATOM 678 O O . ASN A 1 81 ? -12.402 -1.090 49.677 1.00 70.50 81 ASN A O 1
ATOM 682 N N . GLN A 1 82 ? -13.442 0.520 48.477 1.00 58.50 82 GLN A N 1
ATOM 683 C CA . GLN A 1 82 ? -12.937 1.710 49.158 1.00 58.50 82 GLN A CA 1
ATOM 684 C C . GLN A 1 82 ? -14.077 2.393 49.919 1.00 58.50 82 GLN A C 1
ATOM 686 O O . GLN A 1 82 ? -13.798 2.918 51.019 1.00 58.50 82 GLN A O 1
#

Organism: NCBI:txid439358

InterPro domains:
  IPR028183 Ubiquinol-cytochrome-c reductase complex assembly factor 5 [PF15114] (5-66)
  IPR028183 Ubiquinol-cytochrome-c reductase complex assembly factor 5 [PTHR35250] (4-78)

Secondary structure (DSSP, 8-state):
------HHHHHHHHTSTTHHHHGGGGGHHHHHHHHHHHHHHHHH---TT--HHHHHHHHHHHHHHHHHHHHHHHHHHHHH--

Sequence (82 aa):
MSSFRSNKLARFLQNLPGFKTFGEYSILPFLFLGGAALEYVMIHWHFGEVNFYRTFKRRQAQERAQTIVENYLSKKSEEKNQ